Protein AF-A0AAW8APW0-F1 (afdb_monomer_lite)

Foldseek 3Di:
DVVVVCCVVVVVVPVVVVLVVCCVPPNNVVSCVVVVVVVVVVVVVCVVVDDPDPVPDPPDDPVVNVVVVVVVVVPPPPPPDDPPDPVVVVD

Organism: Klebsiella pneumoniae (NCBI:txid573)

Sequence (91 aa):
SGLFDSASKFGGAIAMPLIVWMIYTFDWRLTFLIIGSVGILWVIAWYFIYAENPEEHKRISPSEVRIIRDGQKQHHGDKTVLPMKWYKLLR

Secondary structure (DSSP, 8-state):
-HHHHHHHHHHHHHHHHHHHHHHHHHHHHHHHHHHHHHHHHHHHHHHHH--S-TTT-TT--HHHHHHHHHHHHHHS--TTSPPPPGGGGG-

InterPro domains:
  IPR011701 Major facilitator superfamily [PF07690] (2-65)
  IPR020846 Major facilitator superfamily domain [PS50850] (1-91)
  IPR036259 MFS transporter superfamily [G3DSA:1.20.1250.20] (1-62)
  IPR036259 MFS transporter superfamily [SSF103473] (2-91)
  IPR050382 Major Facilitator Superfamily Sodium/Anion Cotransporter [PTHR11662] (6-90)

pLDDT: mean 80.06, std 14.37, range [49.59, 96.75]

Structure (mmCIF, N/CA/C/O backbone):
data_AF-A0AAW8APW0-F1
#
_entry.id   AF-A0AAW8APW0-F1
#
loop_
_atom_site.group_PDB
_atom_site.id
_atom_site.type_symbol
_atom_site.label_atom_id
_atom_site.label_alt_id
_atom_site.label_comp_id
_atom_site.label_asym_id
_atom_site.label_entity_id
_atom_site.label_seq_id
_atom_site.pdbx_PDB_ins_code
_atom_site.Cartn_x
_atom_site.Cartn_y
_atom_site.Cartn_z
_atom_site.occupancy
_atom_site.B_iso_or_equiv
_atom_site.auth_seq_id
_atom_site.auth_comp_id
_atom_site.auth_asym_id
_atom_site.auth_atom_id
_atom_site.pdbx_PDB_model_num
ATOM 1 N N . SER A 1 1 ? -4.769 -9.170 -16.811 1.00 65.06 1 SER A N 1
ATOM 2 C CA . SER A 1 1 ? -6.008 -8.462 -16.418 1.00 65.06 1 SER A CA 1
ATOM 3 C C . SER A 1 1 ? -6.784 -9.213 -15.340 1.00 65.06 1 SER A C 1
ATOM 5 O O . SER A 1 1 ? -7.051 -8.612 -14.311 1.00 65.06 1 SER A O 1
ATOM 7 N N . GLY A 1 2 ? -7.081 -10.511 -15.503 1.00 83.75 2 GLY A N 1
ATOM 8 C CA . GLY A 1 2 ? -7.898 -11.269 -14.534 1.00 83.75 2 GLY A CA 1
ATOM 9 C C . GLY A 1 2 ? -7.383 -11.285 -13.085 1.00 83.75 2 GLY A C 1
ATOM 10 O O . GLY A 1 2 ? -8.168 -11.083 -12.166 1.00 83.75 2 GLY A O 1
ATOM 11 N N . LEU A 1 3 ? -6.072 -11.456 -12.868 1.00 84.19 3 LEU A N 1
ATOM 12 C CA . LEU A 1 3 ? -5.490 -11.494 -11.517 1.00 84.19 3 LEU A CA 1
ATOM 13 C C . LEU A 1 3 ? -5.613 -10.152 -10.775 1.00 84.19 3 LEU A C 1
ATOM 15 O O . LEU A 1 3 ? -5.979 -10.130 -9.606 1.00 84.19 3 LEU A O 1
ATOM 19 N N . PHE A 1 4 ? -5.340 -9.042 -11.466 1.00 85.00 4 PHE A N 1
ATOM 20 C CA . PHE A 1 4 ? -5.431 -7.698 -10.892 1.00 85.00 4 PHE A CA 1
ATOM 21 C C . PHE A 1 4 ? -6.872 -7.355 -10.500 1.00 85.00 4 PHE A C 1
ATOM 23 O O . PHE A 1 4 ? -7.124 -6.960 -9.368 1.00 85.00 4 PHE A O 1
ATOM 30 N N . ASP A 1 5 ? -7.825 -7.594 -11.404 1.00 87.12 5 ASP A N 1
ATOM 31 C CA . ASP A 1 5 ? -9.242 -7.307 -11.154 1.00 87.12 5 ASP A CA 1
ATOM 32 C C . ASP A 1 5 ? -9.815 -8.187 -10.027 1.00 87.12 5 ASP A C 1
ATOM 34 O O . ASP A 1 5 ? -10.580 -7.729 -9.175 1.00 87.12 5 ASP A O 1
ATOM 38 N N . SER A 1 6 ? -9.370 -9.446 -9.960 1.00 88.75 6 SER A N 1
ATOM 39 C CA . SER A 1 6 ? -9.722 -10.352 -8.862 1.00 88.75 6 SER A CA 1
ATOM 40 C C . SER A 1 6 ? -9.154 -9.867 -7.527 1.00 88.75 6 SER A C 1
ATOM 42 O O . SER A 1 6 ? -9.878 -9.853 -6.534 1.00 88.75 6 SER A O 1
ATOM 44 N N . ALA A 1 7 ? -7.896 -9.415 -7.495 1.00 86.38 7 ALA A N 1
ATOM 45 C CA . ALA A 1 7 ? -7.263 -8.888 -6.287 1.00 86.38 7 ALA A CA 1
ATOM 46 C C . ALA A 1 7 ? -7.955 -7.615 -5.774 1.00 86.38 7 ALA A C 1
ATOM 48 O O . ALA A 1 7 ? -8.184 -7.494 -4.571 1.00 86.38 7 ALA A O 1
ATOM 49 N N . SER A 1 8 ? -8.352 -6.698 -6.664 1.00 88.31 8 SER A N 1
ATOM 50 C CA . SER A 1 8 ? -9.079 -5.479 -6.283 1.00 88.31 8 SER A CA 1
ATOM 51 C C . SER A 1 8 ? -10.433 -5.786 -5.638 1.00 88.31 8 SER A C 1
ATOM 53 O O . SER A 1 8 ? -10.768 -5.216 -4.599 1.00 88.31 8 SER A O 1
ATOM 55 N N . LYS A 1 9 ? -11.199 -6.720 -6.214 1.00 89.88 9 LYS A N 1
ATOM 56 C CA . LYS A 1 9 ? -12.514 -7.124 -5.686 1.00 89.88 9 LYS A CA 1
ATOM 57 C C . LYS A 1 9 ? -12.388 -7.895 -4.374 1.00 89.88 9 LYS A C 1
ATOM 59 O O . LYS A 1 9 ? -13.096 -7.609 -3.411 1.00 89.88 9 LYS A O 1
ATOM 64 N N . PHE A 1 10 ? -11.462 -8.846 -4.327 1.00 91.25 10 PHE A N 1
ATOM 65 C CA . PHE A 1 10 ? -11.234 -9.691 -3.160 1.00 91.25 10 PHE A CA 1
ATOM 66 C C . PHE A 1 10 ? -10.678 -8.902 -1.970 1.00 91.25 10 PHE A C 1
ATOM 68 O O . PHE A 1 10 ? -11.145 -9.069 -0.845 1.00 91.25 10 PHE A O 1
ATOM 75 N N . GLY A 1 11 ? -9.733 -7.990 -2.220 1.00 87.88 11 GLY A N 1
ATOM 76 C CA . GLY A 1 11 ? -9.159 -7.129 -1.189 1.00 87.88 11 GLY A CA 1
ATOM 77 C C . GLY A 1 11 ? -10.218 -6.268 -0.506 1.00 87.88 11 GLY A C 1
ATOM 78 O O . GLY A 1 11 ? -10.290 -6.251 0.719 1.00 87.88 11 GLY A O 1
ATOM 79 N N . GLY A 1 12 ? -11.099 -5.628 -1.283 1.00 89.44 12 GLY A N 1
ATOM 80 C CA . GLY A 1 12 ? -12.216 -4.854 -0.732 1.00 89.44 12 GLY A CA 1
ATOM 81 C C . GLY A 1 12 ? -13.194 -5.706 0.084 1.00 89.44 12 GLY A C 1
ATOM 82 O O . GLY A 1 12 ? -13.625 -5.284 1.158 1.00 89.44 12 GLY A O 1
ATOM 83 N N . ALA A 1 13 ? -13.492 -6.923 -0.383 1.00 93.00 13 ALA A N 1
ATOM 84 C CA . ALA A 1 13 ? -14.400 -7.844 0.302 1.00 93.00 13 ALA A CA 1
ATOM 85 C C . ALA A 1 13 ? -13.882 -8.289 1.683 1.00 93.00 13 ALA A C 1
ATOM 87 O O . ALA A 1 13 ? -14.673 -8.432 2.612 1.00 93.00 13 ALA A O 1
ATOM 88 N N . ILE A 1 14 ? -12.566 -8.477 1.836 1.00 94.38 14 ILE A N 1
ATOM 89 C CA . ILE A 1 14 ? -11.946 -8.881 3.111 1.00 94.38 14 ILE A CA 1
ATOM 90 C C . ILE A 1 14 ? -11.635 -7.681 4.007 1.00 94.38 14 ILE A C 1
ATOM 92 O O . ILE A 1 14 ? -11.726 -7.792 5.232 1.00 94.38 14 ILE A O 1
ATOM 96 N N . ALA A 1 15 ? -11.292 -6.533 3.421 1.00 91.81 15 ALA A N 1
ATOM 97 C CA . ALA A 1 15 ? -10.891 -5.352 4.176 1.00 91.81 15 ALA A CA 1
ATOM 98 C C . ALA A 1 15 ? -11.981 -4.896 5.153 1.00 91.81 15 ALA A C 1
ATOM 100 O O . ALA A 1 15 ? -11.678 -4.639 6.314 1.00 91.81 15 ALA A O 1
ATOM 101 N N . MET A 1 16 ? -13.249 -4.842 4.728 1.00 92.19 16 MET A N 1
ATOM 102 C CA . MET A 1 16 ? -14.337 -4.374 5.596 1.00 92.19 16 MET A CA 1
ATOM 103 C C . MET A 1 16 ? -14.516 -5.234 6.865 1.00 92.19 16 MET A C 1
ATOM 105 O O . MET A 1 16 ? -14.423 -4.670 7.958 1.00 92.19 16 MET A O 1
ATOM 109 N N . PRO A 1 17 ? -14.713 -6.568 6.785 1.00 95.06 17 PRO A N 1
ATOM 110 C CA . PRO A 1 17 ? -14.792 -7.414 7.978 1.00 95.06 17 PRO A CA 1
ATOM 111 C C . PRO A 1 17 ? -13.550 -7.331 8.873 1.00 95.06 17 PRO A C 1
ATOM 113 O O . PRO A 1 17 ? -13.678 -7.270 10.096 1.00 95.06 17 PRO A O 1
ATOM 116 N N . LEU A 1 18 ? -12.354 -7.285 8.273 1.00 93.88 18 LEU A N 1
ATOM 117 C CA . LEU A 1 18 ? -11.093 -7.184 9.010 1.00 93.88 18 LEU A CA 1
ATOM 118 C C . LEU A 1 18 ? -11.021 -5.883 9.823 1.00 93.88 18 LEU A C 1
ATOM 120 O O . LEU A 1 18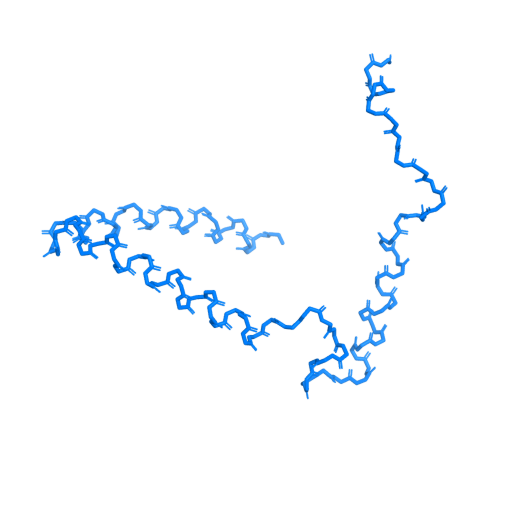 ? -10.676 -5.912 11.002 1.00 93.88 18 LEU A O 1
ATOM 124 N N . ILE A 1 19 ? -11.385 -4.751 9.214 1.00 93.19 19 ILE A N 1
ATOM 125 C CA . ILE A 1 19 ? -11.380 -3.439 9.875 1.00 93.19 19 ILE A CA 1
ATOM 126 C C . ILE A 1 19 ? -12.376 -3.423 11.036 1.00 93.19 19 ILE A C 1
ATOM 128 O O . ILE A 1 19 ? -12.035 -2.960 12.121 1.00 93.19 19 ILE A O 1
ATOM 132 N N . VAL A 1 20 ? -13.584 -3.960 10.841 1.00 94.56 20 VAL A N 1
ATOM 133 C CA . VAL A 1 20 ? -14.595 -4.048 11.909 1.00 94.56 20 VAL A CA 1
ATOM 134 C C . VAL A 1 20 ? -14.071 -4.872 13.088 1.00 94.56 20 VAL A C 1
ATOM 136 O O . VAL A 1 20 ? -14.189 -4.446 14.238 1.00 94.56 20 VAL A O 1
ATOM 139 N N . TRP A 1 21 ? -13.438 -6.014 12.812 1.00 94.81 21 TRP A N 1
ATOM 140 C CA . TRP A 1 21 ? -12.831 -6.857 13.842 1.00 94.81 21 TRP A CA 1
ATOM 141 C C . TRP A 1 21 ? -11.685 -6.152 14.588 1.00 94.81 21 TRP A C 1
ATOM 143 O O . TRP A 1 21 ? -11.579 -6.261 15.814 1.00 94.81 21 TRP A O 1
ATOM 153 N N . MET A 1 22 ? -10.865 -5.374 13.877 1.00 94.81 22 MET A N 1
ATOM 154 C CA . MET A 1 22 ? -9.801 -4.575 14.489 1.00 94.81 22 MET A CA 1
ATOM 155 C C . MET A 1 22 ? -10.351 -3.472 15.393 1.00 94.81 22 MET A C 1
ATOM 157 O O . MET A 1 22 ? -9.875 -3.339 16.516 1.00 94.81 22 MET A O 1
ATOM 161 N N . ILE A 1 23 ? -11.380 -2.736 14.957 1.00 94.75 23 ILE A N 1
ATOM 162 C CA . ILE A 1 23 ? -12.003 -1.680 15.773 1.00 94.75 23 ILE A CA 1
ATOM 163 C C . ILE A 1 23 ? -12.582 -2.272 17.062 1.00 94.75 23 ILE A C 1
ATOM 165 O O . ILE A 1 23 ? -12.408 -1.686 18.129 1.00 94.75 23 ILE A O 1
ATOM 169 N N . TYR A 1 24 ? -13.228 -3.440 16.974 1.00 94.50 24 TYR A N 1
ATOM 170 C CA . TYR A 1 24 ? -13.778 -4.143 18.135 1.00 94.50 24 TYR A CA 1
ATOM 171 C C . TYR A 1 24 ? -12.697 -4.565 19.145 1.00 94.50 24 TYR A C 1
ATOM 173 O O . TYR A 1 24 ? -12.935 -4.523 20.348 1.00 94.50 24 TYR A O 1
ATOM 181 N N . THR A 1 25 ? -11.511 -4.951 18.666 1.00 93.75 25 THR A N 1
ATOM 182 C CA . THR A 1 25 ? -10.445 -5.512 19.516 1.00 93.75 25 THR A CA 1
ATOM 183 C C . THR A 1 25 ? -9.467 -4.455 20.041 1.00 93.75 25 THR A C 1
ATOM 185 O O . THR A 1 25 ? -9.005 -4.552 21.175 1.00 93.75 25 THR A O 1
ATOM 188 N N . PHE A 1 26 ? -9.125 -3.455 19.226 1.00 84.62 26 PHE A N 1
ATOM 189 C CA . PHE A 1 26 ? -7.960 -2.583 19.427 1.00 84.62 26 PHE A CA 1
ATOM 190 C C . PHE A 1 26 ? -8.288 -1.087 19.495 1.00 84.62 26 PHE A C 1
ATOM 192 O O . PHE A 1 26 ? -7.367 -0.273 19.510 1.00 84.62 26 PHE A O 1
ATOM 199 N N . ASP A 1 27 ? -9.568 -0.712 19.561 1.00 91.25 27 ASP A N 1
ATOM 200 C CA . ASP A 1 27 ? -10.040 0.674 19.447 1.00 91.25 27 ASP A CA 1
ATOM 201 C C . ASP A 1 27 ? -9.870 1.239 18.019 1.00 91.25 27 ASP A C 1
ATOM 203 O O . ASP A 1 27 ? -9.046 0.804 17.199 1.00 91.25 27 ASP A O 1
ATOM 207 N N . TRP A 1 28 ? -10.688 2.234 17.684 1.00 93.38 28 TRP A N 1
ATOM 208 C CA . TRP A 1 28 ? -10.689 2.835 16.355 1.00 93.38 28 TRP A CA 1
ATOM 209 C C . TRP A 1 28 ? -9.382 3.585 16.083 1.00 93.38 28 TRP A C 1
ATOM 211 O O . TRP A 1 28 ? -8.857 3.513 14.972 1.00 93.38 28 TRP A O 1
ATOM 221 N N . ARG A 1 29 ? -8.804 4.243 17.100 1.00 95.06 29 ARG A N 1
ATOM 222 C CA . ARG A 1 29 ? -7.560 5.018 16.941 1.00 95.06 29 ARG A CA 1
ATOM 223 C C . ARG A 1 29 ? -6.376 4.134 16.553 1.00 95.06 29 ARG A C 1
ATOM 225 O O . ARG A 1 29 ? -5.635 4.482 15.634 1.00 95.06 29 ARG A O 1
ATOM 232 N N . LEU A 1 30 ? -6.208 2.988 17.220 1.00 94.38 30 LEU A N 1
ATOM 233 C CA . LEU A 1 30 ? -5.108 2.067 16.921 1.00 94.38 30 LEU A CA 1
ATOM 234 C C . LEU A 1 30 ? -5.307 1.396 15.561 1.00 94.38 30 LEU A C 1
ATOM 236 O O . LEU A 1 30 ? -4.345 1.220 14.821 1.00 94.38 30 LEU A O 1
ATOM 240 N N . THR A 1 31 ? -6.554 1.088 15.196 1.00 93.75 31 THR A N 1
ATOM 241 C CA . THR A 1 31 ? -6.879 0.499 13.890 1.00 93.75 31 THR A CA 1
ATOM 242 C C . THR A 1 31 ? -6.412 1.389 12.736 1.00 93.75 31 THR A C 1
ATOM 244 O O . THR A 1 31 ? -5.762 0.901 11.810 1.00 93.75 31 THR A O 1
ATOM 247 N N . PHE A 1 32 ? -6.653 2.703 12.817 1.00 93.19 32 PHE A N 1
ATOM 248 C CA . PHE A 1 32 ? -6.146 3.656 11.822 1.00 93.19 32 PHE A CA 1
ATOM 249 C C . PHE A 1 32 ? -4.616 3.699 11.773 1.00 93.19 32 PHE A C 1
ATOM 251 O O . PHE A 1 32 ? -4.044 3.705 10.682 1.00 93.19 32 PHE A O 1
ATOM 258 N N . LEU A 1 33 ? -3.948 3.690 12.931 1.00 95.69 33 LEU A N 1
ATOM 259 C CA . LEU A 1 33 ? -2.483 3.671 12.997 1.00 95.69 33 LEU A CA 1
ATOM 260 C C . LEU A 1 33 ? -1.897 2.397 12.373 1.00 95.69 33 LEU A C 1
ATOM 262 O O . LEU A 1 33 ? -0.921 2.468 11.625 1.00 95.69 33 LEU A O 1
ATOM 266 N N . ILE A 1 34 ? -2.506 1.238 12.623 1.00 94.50 34 ILE A N 1
ATOM 267 C CA . ILE A 1 34 ? -2.053 -0.040 12.065 1.00 94.50 34 ILE A CA 1
ATOM 268 C C . ILE A 1 34 ? -2.228 -0.048 10.544 1.00 94.50 34 ILE A C 1
ATOM 270 O O . ILE A 1 34 ? -1.266 -0.292 9.825 1.00 94.50 34 ILE A O 1
ATOM 274 N N . ILE A 1 35 ? -3.412 0.280 10.025 1.00 93.75 35 ILE A N 1
ATOM 275 C CA . ILE A 1 35 ? -3.655 0.256 8.572 1.00 93.75 35 ILE A CA 1
ATOM 276 C C . ILE A 1 35 ? -2.777 1.289 7.854 1.00 93.75 35 ILE A C 1
ATOM 278 O O . ILE A 1 35 ? -2.185 0.988 6.817 1.00 93.75 35 ILE A O 1
ATOM 282 N N . GLY A 1 36 ? -2.640 2.487 8.430 1.00 94.12 36 GLY A N 1
ATOM 283 C CA . GLY A 1 36 ? -1.758 3.526 7.903 1.00 94.12 36 GLY A CA 1
ATOM 284 C C . GLY A 1 36 ? -0.294 3.085 7.871 1.00 94.12 36 GLY A C 1
ATOM 285 O O . GLY A 1 36 ? 0.372 3.244 6.850 1.00 94.12 36 GLY A O 1
ATOM 286 N N . SER A 1 37 ? 0.200 2.470 8.951 1.00 96.69 37 SER A N 1
ATOM 287 C CA . SER A 1 37 ? 1.576 1.959 8.999 1.00 96.69 37 SER A CA 1
ATOM 288 C C . SER A 1 37 ? 1.815 0.814 8.014 1.00 96.69 37 SER A C 1
ATOM 290 O O . SER A 1 37 ? 2.850 0.811 7.354 1.00 96.69 37 SER A O 1
ATOM 292 N N . VAL A 1 38 ? 0.853 -0.095 7.821 1.00 95.69 38 VAL A N 1
ATOM 293 C CA . VAL A 1 38 ? 0.926 -1.139 6.781 1.00 95.69 38 VAL A CA 1
ATOM 294 C C . VAL A 1 38 ? 1.051 -0.515 5.389 1.00 95.69 38 VAL A C 1
ATOM 296 O O . VAL A 1 38 ? 1.891 -0.949 4.603 1.00 95.69 38 VAL A O 1
ATOM 299 N N . GLY A 1 39 ? 0.278 0.536 5.095 1.00 93.81 39 GLY A N 1
ATOM 300 C CA . GLY A 1 39 ? 0.387 1.275 3.835 1.00 93.81 39 GLY A CA 1
ATOM 301 C C . GLY A 1 39 ? 1.763 1.917 3.640 1.00 93.81 39 GLY A C 1
ATOM 302 O O . GLY A 1 39 ? 2.359 1.786 2.573 1.00 93.81 39 GLY A O 1
ATOM 303 N N . ILE A 1 40 ? 2.308 2.550 4.681 1.00 96.75 40 ILE A N 1
ATOM 304 C CA . ILE A 1 40 ? 3.651 3.152 4.639 1.00 96.75 40 ILE A CA 1
ATOM 305 C C . ILE A 1 40 ? 4.724 2.079 4.422 1.00 96.75 40 ILE A C 1
ATOM 307 O O . ILE A 1 40 ? 5.578 2.237 3.552 1.00 96.75 40 ILE A O 1
ATOM 311 N N . LEU A 1 41 ? 4.668 0.972 5.166 1.00 96.56 41 LEU A N 1
ATOM 312 C CA . LEU A 1 41 ? 5.593 -0.152 5.000 1.00 96.56 41 LEU A CA 1
ATOM 313 C C . LEU A 1 41 ? 5.521 -0.730 3.584 1.00 96.56 41 LEU A C 1
ATOM 315 O O . LEU A 1 41 ? 6.558 -1.035 2.997 1.00 96.56 41 LEU A O 1
ATOM 319 N N . TRP A 1 42 ? 4.318 -0.832 3.014 1.00 94.38 42 TRP A N 1
ATOM 320 C CA . TRP A 1 42 ? 4.127 -1.283 1.639 1.00 94.38 42 TRP A CA 1
ATOM 321 C C . TRP A 1 42 ? 4.757 -0.329 0.622 1.00 94.38 42 TRP A C 1
ATOM 323 O O . TRP A 1 42 ? 5.442 -0.784 -0.288 1.00 94.38 42 TRP A O 1
ATOM 333 N N . VAL A 1 43 ? 4.597 0.987 0.797 1.00 93.38 43 VAL A N 1
ATOM 334 C CA . VAL A 1 43 ? 5.242 1.996 -0.063 1.00 93.38 43 VAL A CA 1
ATOM 335 C C . VAL A 1 43 ? 6.763 1.911 0.032 1.00 93.38 43 VAL A C 1
ATOM 337 O O . VAL A 1 43 ? 7.434 1.944 -0.995 1.00 93.38 43 VAL A O 1
ATOM 340 N N . ILE A 1 44 ? 7.316 1.752 1.238 1.00 92.94 44 ILE A N 1
ATOM 341 C CA . ILE A 1 44 ? 8.764 1.593 1.436 1.00 92.94 44 ILE A CA 1
ATOM 342 C C . ILE A 1 44 ? 9.262 0.327 0.731 1.00 92.94 44 ILE A C 1
ATOM 344 O O . ILE A 1 44 ? 10.242 0.378 -0.008 1.00 92.94 44 ILE A O 1
ATOM 348 N N . ALA A 1 45 ? 8.575 -0.804 0.911 1.00 91.56 45 ALA A N 1
ATOM 349 C CA . ALA A 1 45 ? 8.919 -2.046 0.223 1.00 91.56 45 ALA A CA 1
ATOM 350 C C . ALA A 1 45 ? 8.842 -1.881 -1.303 1.00 91.56 45 ALA A C 1
ATOM 352 O O . ALA A 1 45 ? 9.759 -2.291 -2.014 1.00 91.56 45 ALA A O 1
ATOM 353 N N . TRP A 1 46 ? 7.788 -1.231 -1.802 1.00 89.25 46 TRP A N 1
ATOM 354 C CA . TRP A 1 46 ? 7.616 -0.953 -3.224 1.00 89.25 46 TRP A CA 1
ATOM 355 C C . TRP A 1 46 ? 8.740 -0.079 -3.776 1.00 89.25 46 TRP A C 1
ATOM 357 O O . TRP A 1 46 ? 9.273 -0.390 -4.834 1.00 89.25 46 TRP A O 1
ATOM 367 N N . TYR A 1 47 ? 9.159 0.949 -3.039 1.00 85.81 47 TYR A N 1
ATOM 368 C CA . TYR A 1 47 ? 10.263 1.829 -3.423 1.00 85.81 47 TYR A CA 1
ATOM 369 C C . TYR A 1 47 ? 11.586 1.070 -3.623 1.00 85.81 47 TYR A C 1
ATOM 371 O O . TYR A 1 47 ? 12.345 1.387 -4.532 1.00 85.81 47 TYR A O 1
ATOM 379 N N . PHE A 1 48 ? 11.859 0.039 -2.816 1.00 83.75 48 PHE A N 1
ATOM 380 C CA . PHE A 1 48 ? 13.065 -0.785 -2.980 1.00 83.75 48 PHE A CA 1
ATOM 381 C C . PHE A 1 48 ? 12.934 -1.874 -4.051 1.00 83.75 48 PHE A C 1
ATOM 383 O O . PHE A 1 48 ? 13.938 -2.287 -4.629 1.00 83.75 48 PHE A O 1
ATOM 390 N N . ILE A 1 49 ? 11.723 -2.382 -4.291 1.00 82.62 49 ILE A N 1
ATOM 391 C CA . ILE A 1 49 ? 11.475 -3.475 -5.245 1.00 82.62 49 ILE A CA 1
ATOM 392 C C . ILE A 1 49 ? 11.303 -2.941 -6.671 1.00 82.62 49 ILE A C 1
ATOM 394 O O . ILE A 1 49 ? 11.720 -3.591 -7.630 1.00 82.62 49 ILE A O 1
ATOM 398 N N . TYR A 1 50 ? 10.681 -1.775 -6.823 1.00 77.19 50 TYR A N 1
ATOM 399 C CA . TYR A 1 50 ? 10.314 -1.199 -8.105 1.00 77.19 50 TYR A CA 1
ATOM 400 C C . TYR A 1 50 ? 11.291 -0.088 -8.495 1.00 77.19 50 TYR A C 1
ATOM 402 O O . TYR A 1 50 ? 11.215 1.022 -7.981 1.00 77.19 50 TYR A O 1
ATOM 410 N N . ALA A 1 51 ? 12.190 -0.375 -9.437 1.00 66.19 51 ALA A N 1
ATOM 411 C CA . ALA A 1 51 ? 12.955 0.657 -10.136 1.00 66.19 51 ALA A CA 1
ATOM 412 C C . ALA A 1 51 ? 12.274 1.024 -11.461 1.00 66.19 51 ALA A C 1
ATOM 414 O O . ALA A 1 51 ? 11.828 0.152 -12.211 1.00 66.19 51 ALA A O 1
ATOM 415 N N . GL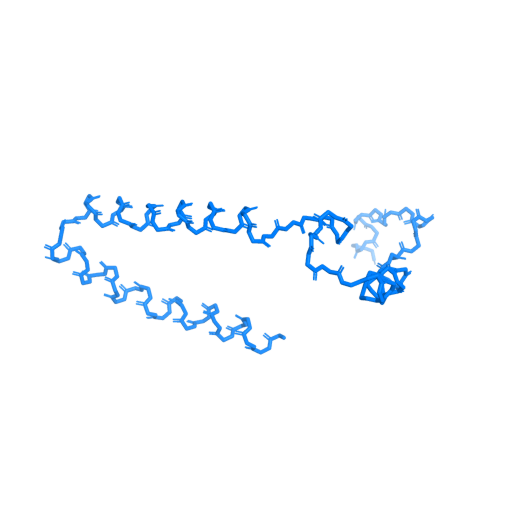U A 1 52 ? 12.199 2.326 -11.721 1.00 64.00 52 GLU A N 1
ATOM 416 C CA . GLU A 1 52 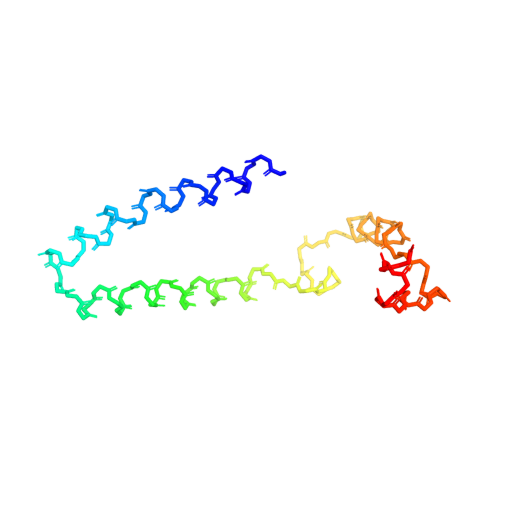? 11.491 2.923 -12.857 1.00 64.00 52 GLU A CA 1
ATOM 417 C C . GLU A 1 52 ? 12.253 2.735 -14.181 1.00 64.00 52 GLU A C 1
ATOM 419 O O . GLU A 1 52 ? 11.644 2.578 -15.239 1.00 64.00 52 GLU A O 1
ATOM 424 N N . ASN A 1 53 ? 13.585 2.644 -14.112 1.00 58.44 53 ASN A N 1
ATOM 425 C CA . ASN A 1 53 ? 14.447 2.358 -15.252 1.00 58.44 53 ASN A CA 1
ATOM 426 C C . ASN A 1 53 ? 14.846 0.871 -15.281 1.00 58.44 53 ASN A C 1
ATOM 428 O O . ASN A 1 53 ? 15.526 0.399 -14.367 1.00 58.44 53 ASN A O 1
ATOM 432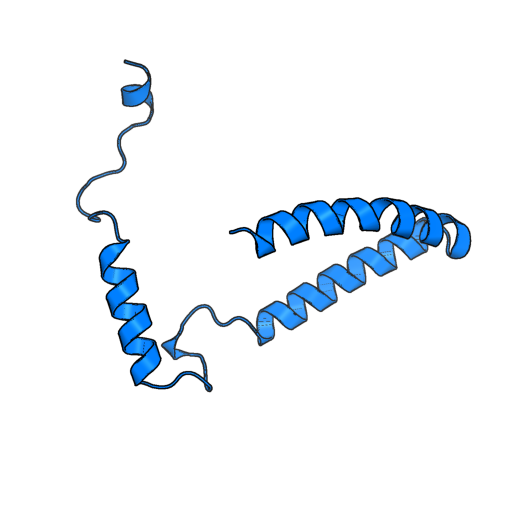 N N . PRO A 1 54 ? 14.525 0.124 -16.359 1.00 59.44 54 PRO A N 1
ATOM 433 C CA . PRO A 1 54 ? 15.001 -1.250 -16.542 1.00 59.44 54 PRO A CA 1
ATOM 434 C C . PRO A 1 54 ? 16.534 -1.352 -16.554 1.00 59.44 54 PRO A C 1
ATOM 436 O O . PRO A 1 54 ? 17.083 -2.401 -16.238 1.00 59.44 54 PRO A O 1
ATOM 439 N N . GLU A 1 55 ? 17.217 -0.262 -16.920 1.00 56.06 55 GLU A N 1
ATOM 440 C CA . GLU A 1 55 ? 18.681 -0.156 -16.967 1.00 56.06 55 GLU A CA 1
ATOM 441 C C . GLU A 1 55 ? 19.314 0.028 -15.569 1.00 56.06 55 GLU A C 1
ATOM 443 O O . GLU A 1 55 ? 20.491 -0.274 -15.389 1.00 56.06 55 GLU A O 1
ATOM 448 N N . GLU A 1 56 ? 18.543 0.462 -14.564 1.00 56.38 56 GLU A N 1
ATOM 449 C CA . GLU A 1 56 ? 19.005 0.639 -13.173 1.00 56.38 56 GLU A CA 1
ATOM 450 C C . GLU A 1 56 ? 18.772 -0.608 -12.302 1.00 56.38 56 GLU A C 1
ATOM 452 O O . GLU A 1 56 ? 19.284 -0.718 -11.183 1.00 56.38 56 GLU A O 1
ATOM 457 N N . HIS A 1 57 ? 18.040 -1.600 -12.819 1.00 58.00 57 HIS A N 1
ATOM 458 C CA . HIS A 1 57 ? 17.805 -2.864 -12.129 1.00 58.00 57 HIS A CA 1
ATOM 459 C C . HIS A 1 57 ? 19.026 -3.781 -12.207 1.00 58.00 57 HIS A C 1
ATOM 461 O O . HIS A 1 57 ? 19.290 -4.426 -13.220 1.00 58.00 57 HIS A O 1
ATOM 467 N N . LYS A 1 58 ? 19.709 -3.959 -11.071 1.00 57.28 58 LYS A N 1
ATOM 468 C CA . LYS A 1 58 ? 20.878 -4.851 -10.916 1.00 57.28 58 LYS A CA 1
ATOM 469 C C . LYS A 1 58 ? 20.629 -6.329 -11.278 1.00 57.28 58 LYS A C 1
ATOM 471 O O . LYS A 1 58 ? 21.581 -7.102 -11.329 1.00 57.28 58 LYS A O 1
ATOM 476 N N . ARG A 1 59 ? 19.366 -6.743 -11.451 1.00 62.38 59 ARG A N 1
ATOM 477 C CA . ARG A 1 59 ? 18.944 -8.139 -11.681 1.00 62.38 59 A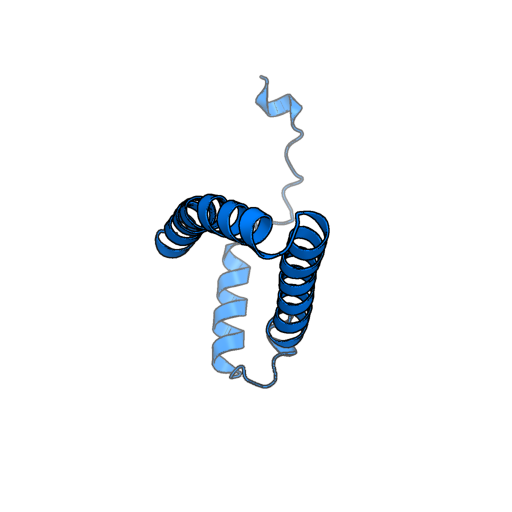RG A CA 1
ATOM 478 C C . ARG A 1 59 ? 18.422 -8.413 -13.096 1.00 62.38 59 ARG A C 1
ATOM 480 O O . ARG A 1 59 ? 18.073 -9.557 -13.362 1.00 62.38 59 ARG A O 1
ATOM 487 N N . ILE A 1 60 ? 18.367 -7.415 -13.980 1.00 66.50 60 ILE A N 1
ATOM 488 C CA . ILE A 1 60 ? 17.866 -7.600 -15.348 1.00 66.50 60 ILE A CA 1
ATOM 489 C C . ILE A 1 60 ? 19.010 -8.005 -16.286 1.00 66.50 60 ILE A C 1
ATOM 491 O O . ILE A 1 60 ? 20.077 -7.389 -16.311 1.00 66.50 60 ILE A O 1
ATOM 495 N N . SER A 1 61 ? 18.780 -9.055 -17.079 1.00 70.06 61 SER A N 1
ATOM 496 C CA . SER A 1 61 ? 19.728 -9.500 -18.104 1.00 70.06 61 SER A CA 1
ATOM 497 C C . SER A 1 61 ? 19.729 -8.533 -19.298 1.00 70.06 61 SER A C 1
ATOM 499 O O . SER A 1 61 ? 18.662 -8.067 -19.705 1.00 70.06 61 SER A O 1
ATOM 501 N N . PRO A 1 62 ? 20.877 -8.288 -19.962 1.00 68.81 62 PRO A N 1
ATOM 502 C CA . PRO A 1 62 ? 20.942 -7.449 -21.166 1.00 68.81 62 PRO A CA 1
ATOM 503 C C . PRO A 1 62 ? 19.979 -7.877 -22.288 1.00 68.81 62 PRO A C 1
ATOM 505 O O . PRO A 1 62 ? 19.605 -7.069 -23.137 1.00 68.81 62 PRO A O 1
ATOM 508 N N . SER A 1 63 ? 19.587 -9.154 -22.305 1.00 68.38 63 SER A N 1
ATOM 509 C CA . SER A 1 63 ? 18.611 -9.713 -23.247 1.00 68.38 63 SER A CA 1
ATOM 510 C C . SER A 1 63 ? 17.169 -9.271 -22.958 1.00 68.38 63 SER A C 1
ATOM 512 O O . SER A 1 63 ? 16.448 -8.908 -23.885 1.00 68.38 63 SER A O 1
ATOM 514 N N . GLU A 1 64 ? 16.767 -9.208 -21.687 1.00 67.31 64 GLU A N 1
ATOM 515 C CA . GLU A 1 64 ? 15.439 -8.746 -21.262 1.00 67.31 64 GLU A CA 1
ATOM 516 C C . GLU A 1 64 ? 15.264 -7.239 -21.487 1.00 67.31 64 GLU A C 1
ATOM 518 O O . GLU A 1 64 ? 14.204 -6.812 -21.945 1.00 67.31 64 GLU A O 1
ATOM 523 N N . VAL A 1 65 ? 16.320 -6.433 -21.282 1.00 70.25 65 VAL A N 1
ATOM 524 C CA . VAL A 1 65 ? 16.297 -4.987 -21.596 1.00 70.25 65 VAL A CA 1
ATOM 525 C C . VAL A 1 65 ? 15.937 -4.746 -23.062 1.00 70.25 65 VAL A C 1
ATOM 527 O O . VAL A 1 65 ? 15.148 -3.852 -23.369 1.00 70.25 65 VAL A O 1
ATOM 530 N N . ARG A 1 66 ? 16.489 -5.549 -23.984 1.00 71.12 66 ARG A N 1
ATOM 531 C CA . ARG A 1 66 ? 16.202 -5.421 -25.423 1.00 71.12 66 ARG A CA 1
ATOM 532 C C . ARG A 1 66 ? 14.740 -5.720 -25.735 1.00 71.12 66 ARG A C 1
ATOM 534 O O . ARG A 1 66 ? 14.114 -4.937 -26.441 1.00 71.12 66 ARG A O 1
ATOM 541 N N . ILE A 1 67 ? 14.188 -6.786 -25.156 1.00 75.00 67 ILE A N 1
ATOM 542 C CA . ILE A 1 67 ? 12.777 -7.165 -25.329 1.00 75.00 67 ILE A CA 1
ATOM 543 C C . ILE A 1 67 ? 11.849 -6.054 -24.813 1.00 75.00 67 ILE A C 1
ATOM 545 O O . ILE A 1 67 ? 10.915 -5.660 -25.512 1.00 75.00 67 ILE A O 1
ATOM 549 N N . ILE A 1 68 ? 12.134 -5.494 -23.631 1.00 72.75 68 ILE A N 1
ATOM 550 C CA . ILE A 1 68 ? 11.361 -4.381 -23.054 1.00 72.75 68 ILE A CA 1
ATOM 551 C C . ILE A 1 68 ? 11.442 -3.139 -23.954 1.00 72.75 68 ILE A C 1
ATOM 553 O O . ILE A 1 68 ? 10.418 -2.521 -24.252 1.00 72.75 68 ILE A O 1
ATOM 557 N N . ARG A 1 69 ? 12.642 -2.784 -24.433 1.00 70.12 69 ARG A N 1
ATOM 558 C CA . ARG A 1 69 ? 12.858 -1.604 -25.285 1.00 70.12 69 ARG A CA 1
ATOM 559 C C . ARG A 1 69 ? 12.174 -1.736 -26.645 1.00 70.12 69 ARG A C 1
ATOM 561 O O . ARG A 1 69 ? 11.589 -0.765 -27.123 1.00 70.12 69 ARG A O 1
ATOM 568 N N . ASP A 1 70 ? 12.225 -2.911 -27.263 1.00 72.38 70 ASP A N 1
ATOM 569 C CA . ASP A 1 70 ? 11.577 -3.147 -28.556 1.00 72.38 70 ASP A CA 1
ATOM 570 C C . ASP A 1 70 ? 10.047 -3.217 -28.430 1.00 72.38 70 ASP A C 1
ATOM 572 O O . ASP A 1 70 ? 9.349 -2.717 -29.312 1.00 72.38 70 ASP A O 1
ATOM 576 N N . GLY A 1 71 ? 9.517 -3.700 -27.300 1.00 68.56 71 GLY A N 1
ATOM 577 C CA . GLY A 1 71 ? 8.090 -3.598 -26.972 1.00 68.56 71 GLY A CA 1
ATOM 578 C C . GLY A 1 71 ? 7.620 -2.155 -26.726 1.00 68.56 71 GLY A C 1
ATOM 579 O O . GLY A 1 71 ? 6.544 -1.767 -27.179 1.00 68.56 71 GLY A O 1
ATOM 580 N N . GLN A 1 72 ? 8.437 -1.312 -26.080 1.00 66.25 72 GLN A N 1
ATOM 581 C CA . GLN A 1 72 ? 8.103 0.103 -25.838 1.00 66.25 72 GLN A CA 1
ATOM 582 C C . GLN A 1 72 ? 8.051 0.954 -27.116 1.00 66.25 72 GLN A C 1
ATOM 584 O O . GLN A 1 72 ? 7.256 1.898 -27.182 1.00 66.25 72 GLN A O 1
ATOM 589 N N . LYS A 1 73 ? 8.842 0.618 -28.147 1.00 58.16 73 LYS A N 1
ATOM 590 C CA . LYS A 1 73 ? 8.781 1.289 -29.460 1.00 58.16 73 LYS A CA 1
ATOM 591 C C . LYS A 1 73 ? 7.421 1.126 -30.146 1.00 58.16 73 LYS A C 1
ATOM 593 O O . LYS A 1 73 ? 7.054 1.985 -30.937 1.00 58.16 73 LYS A O 1
ATOM 598 N N . GLN A 1 74 ? 6.668 0.069 -29.834 1.00 56.91 74 GLN A N 1
ATOM 599 C CA . GLN A 1 74 ? 5.377 -0.217 -30.471 1.00 56.91 74 GLN A CA 1
ATOM 600 C C . GLN A 1 74 ? 4.186 0.507 -29.812 1.00 56.91 74 GLN A C 1
ATOM 602 O O . GLN A 1 74 ? 3.138 0.639 -30.436 1.00 56.91 74 GLN A O 1
ATOM 607 N N . HIS A 1 75 ? 4.338 1.016 -28.580 1.00 50.31 75 HIS A N 1
ATOM 608 C CA . HIS A 1 75 ? 3.267 1.704 -27.837 1.00 50.31 75 HIS A CA 1
ATOM 609 C C . HIS A 1 75 ? 3.447 3.214 -27.677 1.00 50.31 75 HIS A C 1
ATOM 611 O O . HIS A 1 75 ? 2.571 3.888 -27.135 1.00 50.31 75 HIS A O 1
ATOM 617 N N . HIS A 1 76 ? 4.533 3.777 -28.197 1.00 49.59 76 HIS A N 1
ATOM 618 C CA . HIS A 1 76 ? 4.576 5.208 -28.442 1.00 49.59 76 HIS A CA 1
ATOM 619 C C . HIS A 1 76 ? 3.719 5.507 -29.668 1.00 49.59 76 HIS A C 1
ATOM 621 O O . HIS A 1 76 ? 4.200 5.462 -30.798 1.00 49.59 76 HIS A O 1
ATOM 627 N N . GLY A 1 77 ? 2.440 5.812 -29.424 1.00 55.69 77 GLY A N 1
ATOM 628 C CA . GLY A 1 77 ? 1.657 6.614 -30.355 1.00 55.69 77 GLY A CA 1
ATOM 629 C C . GLY A 1 77 ? 2.547 7.752 -30.833 1.00 55.69 77 GLY A C 1
ATOM 630 O O . GLY A 1 77 ? 3.161 8.443 -30.016 1.00 55.69 77 GLY A O 1
ATOM 631 N N . ASP A 1 78 ? 2.711 7.812 -32.148 1.00 53.12 78 ASP A N 1
ATOM 632 C CA . ASP A 1 78 ? 3.624 8.694 -32.848 1.00 53.12 78 ASP A CA 1
ATOM 633 C C . ASP A 1 78 ? 3.642 10.080 -32.180 1.00 53.12 78 ASP A C 1
ATOM 635 O O . ASP A 1 78 ? 2.643 10.798 -32.171 1.00 53.12 78 ASP A O 1
ATOM 639 N N . LYS A 1 79 ? 4.764 10.449 -31.546 1.00 55.09 79 LYS A N 1
ATOM 640 C CA . LYS A 1 79 ? 4.905 11.730 -30.827 1.00 55.09 79 LYS A CA 1
ATOM 641 C C . LYS A 1 79 ? 4.714 12.942 -31.754 1.00 55.09 79 LYS A C 1
ATOM 643 O O . LYS A 1 79 ? 4.703 14.073 -31.274 1.00 55.09 79 LYS A O 1
ATOM 648 N N . THR A 1 80 ? 4.578 12.724 -33.063 1.00 57.41 80 THR A N 1
ATOM 649 C CA . THR A 1 80 ? 4.309 13.761 -34.061 1.00 57.41 80 THR A CA 1
ATOM 650 C C . THR A 1 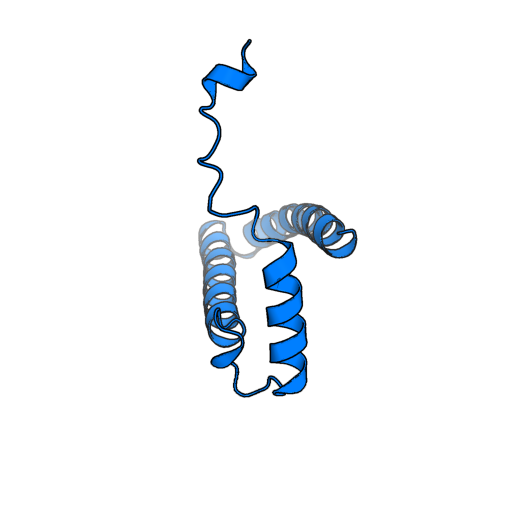80 ? 2.827 14.140 -34.184 1.00 57.41 80 THR A C 1
ATOM 652 O O . THR A 1 80 ? 2.531 15.223 -34.693 1.00 57.41 80 THR A O 1
ATOM 655 N N . VAL A 1 81 ? 1.883 13.341 -33.666 1.00 63.78 81 VAL A N 1
ATOM 656 C CA . VAL A 1 81 ? 0.462 13.726 -33.620 1.00 63.78 81 VAL A CA 1
ATOM 657 C C . VAL A 1 81 ? 0.136 14.420 -32.302 1.00 63.78 81 VAL A C 1
ATOM 659 O O . VAL A 1 81 ? -0.035 13.797 -31.256 1.00 63.78 81 VAL A O 1
ATOM 662 N N . LEU A 1 82 ? 0.038 15.751 -32.365 1.00 72.44 82 LEU A N 1
ATOM 663 C CA . LEU A 1 82 ? -0.443 16.587 -31.265 1.00 72.44 82 LEU A CA 1
ATOM 664 C C . LEU A 1 82 ? -1.759 16.015 -30.700 1.00 72.44 82 LEU A C 1
ATOM 666 O O . LEU A 1 82 ? -2.656 15.693 -31.491 1.00 72.44 82 LEU A O 1
ATOM 670 N N . PRO A 1 83 ? -1.915 15.912 -29.364 1.00 70.81 83 PRO A N 1
ATOM 671 C CA . PRO A 1 83 ? -3.126 15.374 -28.758 1.00 70.81 83 PRO A CA 1
ATOM 672 C C . PRO A 1 83 ? -4.342 16.153 -29.261 1.00 70.81 83 PRO A C 1
ATOM 674 O O . PRO A 1 83 ? -4.377 17.389 -29.238 1.00 70.81 83 PRO A O 1
ATOM 677 N N . MET A 1 84 ? -5.328 15.424 -29.785 1.00 75.31 84 MET A N 1
ATOM 678 C CA . MET A 1 84 ? -6.491 16.029 -30.420 1.00 75.31 84 MET A CA 1
ATOM 679 C C . MET A 1 84 ? -7.248 16.871 -29.388 1.00 75.31 84 MET A C 1
ATOM 681 O O . MET A 1 84 ? -7.579 16.394 -28.304 1.00 75.31 84 MET A O 1
ATOM 685 N N . LYS A 1 85 ? -7.505 18.145 -29.706 1.00 83.06 85 LYS A N 1
ATOM 686 C CA . LYS A 1 85 ? -8.200 19.047 -28.781 1.00 83.06 85 LYS A CA 1
ATOM 687 C C . LYS A 1 85 ? -9.584 18.480 -28.444 1.00 83.06 85 LYS A C 1
ATOM 689 O O . LYS A 1 85 ? -10.373 18.223 -29.348 1.00 83.06 85 LYS A O 1
ATOM 694 N N . TRP A 1 86 ? -9.868 18.328 -27.151 1.00 87.06 86 TRP A N 1
ATOM 695 C CA . TRP A 1 86 ? -11.011 17.584 -26.602 1.00 87.06 86 TRP A CA 1
ATOM 696 C C . TRP A 1 86 ? -12.381 18.006 -27.161 1.00 87.06 86 TRP A C 1
ATOM 698 O O . TRP A 1 86 ? -13.241 17.166 -27.394 1.00 87.06 86 TRP A O 1
ATOM 708 N N . TYR A 1 87 ? -12.560 19.288 -27.495 1.00 90.31 87 TYR A N 1
ATOM 709 C CA . TYR A 1 87 ? -13.798 19.786 -28.107 1.00 90.31 87 TYR A CA 1
ATOM 710 C C . TYR A 1 87 ? -14.106 19.179 -29.487 1.00 90.31 87 TYR A C 1
ATOM 712 O O . TYR A 1 87 ? -15.248 19.235 -29.929 1.00 90.31 87 TYR A O 1
ATOM 720 N N . LYS A 1 88 ? -13.117 18.602 -30.188 1.00 82.69 88 LYS A N 1
ATOM 721 C CA . LYS A 1 88 ? -13.342 17.901 -31.463 1.00 82.69 88 LYS A CA 1
ATOM 722 C C . LYS A 1 88 ? -14.096 16.579 -31.297 1.00 82.69 88 LYS A C 1
ATOM 724 O O . LYS A 1 88 ? -14.576 16.063 -32.293 1.00 82.69 88 LYS A O 1
ATOM 729 N N . LEU A 1 89 ? -14.196 16.051 -30.077 1.00 82.06 89 LEU A N 1
ATOM 730 C CA . LEU A 1 89 ? -14.966 14.842 -29.766 1.00 82.06 89 LEU A CA 1
ATOM 731 C C . LEU A 1 89 ? -16.465 15.120 -29.593 1.00 82.06 89 LEU A C 1
ATOM 733 O O . LEU A 1 89 ? -17.259 14.189 -29.576 1.00 82.06 89 LEU A O 1
ATOM 737 N N . LEU A 1 90 ? -16.842 16.389 -29.425 1.00 87.12 90 LEU A N 1
ATOM 738 C CA . LEU A 1 90 ? -18.224 16.818 -29.197 1.00 87.12 90 LEU A CA 1
ATOM 739 C C . LEU A 1 90 ? -18.918 17.291 -30.485 1.00 87.12 90 LEU A C 1
ATOM 741 O O . LEU A 1 90 ? -19.998 17.873 -30.414 1.00 87.12 90 LEU A O 1
ATOM 745 N N . ARG A 1 91 ? -18.286 17.085 -31.644 1.00 67.00 91 ARG A N 1
ATOM 746 C CA . ARG A 1 91 ? -18.853 17.350 -32.967 1.00 67.00 91 ARG A CA 1
ATOM 747 C C . ARG A 1 91 ? -19.167 16.032 -33.654 1.00 67.00 91 ARG A C 1
ATOM 749 O O . ARG A 1 91 ? -20.241 15.977 -34.285 1.00 67.00 91 ARG A O 1
#

Radius of gyration: 21.54 Å; chains: 1; bounding box: 40×31×54 Å